Protein AF-A0A962TNU2-F1 (afdb_monomer_lite)

Secondary structure (DSSP, 8-state):
--HHHHHHHHS---TTS-HHHHHHHHHTSPPPEEE-SSSS-EEETT-SEEEEEEEEEEEEEEE--EE-TTSSEEPPEEEEEEEEEEEEE-SS---------SSS-HHHHHHHHHHHHHHHHHHHH-TT-S-----

Foldseek 3Di:
DDPLLVLLVPQPDDPVDDSQVSSCVVVVHGFDWDADPPDRDIDRPPDQKDFDFDFDPPAKDWDDQAAAQCQDTDDIDIDTDTDTPDMDGDVPGDDDDAGHHHDPGPVVVSVQVSVVVCQVVVCVVVVPDPDDGDD

pLDDT: mean 95.5, std 3.15, range [84.94, 98.69]

Radius of gyration: 18.31 Å; chains: 1; bounding box: 43×36×43 Å

Structure (mmCIF, N/CA/C/O backbone):
data_AF-A0A962TNU2-F1
#
_entry.id   AF-A0A962TNU2-F1
#
loop_
_atom_site.group_PDB
_atom_site.id
_atom_site.type_symbol
_atom_site.label_atom_id
_atom_site.label_alt_id
_atom_site.label_comp_id
_atom_site.label_asym_id
_atom_site.label_entity_id
_atom_site.label_seq_id
_atom_site.pdbx_PDB_ins_code
_atom_site.Cartn_x
_atom_site.Cartn_y
_atom_site.Cartn_z
_atom_site.occupancy
_atom_site.B_iso_or_equiv
_atom_site.auth_seq_id
_atom_site.auth_comp_id
_atom_site.auth_asym_id
_atom_site.auth_atom_id
_atom_site.pdbx_PDB_model_num
ATOM 1 N N . ALA A 1 1 ? 0.947 10.019 3.276 1.00 95.75 1 ALA A N 1
ATOM 2 C CA . ALA A 1 1 ? 2.369 9.688 3.485 1.00 95.75 1 ALA A CA 1
ATOM 3 C C . ALA A 1 1 ? 3.182 10.460 2.461 1.00 95.75 1 ALA A C 1
ATOM 5 O O . ALA A 1 1 ? 2.601 10.937 1.491 1.00 95.75 1 ALA A O 1
ATOM 6 N N . ASP A 1 2 ? 4.486 10.604 2.657 1.00 97.00 2 ASP A N 1
ATOM 7 C CA . ASP A 1 2 ? 5.335 11.220 1.639 1.00 97.00 2 ASP A CA 1
ATOM 8 C C . ASP A 1 2 ? 5.462 10.328 0.377 1.00 97.00 2 ASP A C 1
ATOM 10 O O . ASP A 1 2 ? 5.250 9.112 0.462 1.00 97.00 2 ASP A O 1
ATOM 14 N N . PRO A 1 3 ? 5.842 10.900 -0.781 1.00 96.88 3 PRO A N 1
ATOM 15 C CA . PRO A 1 3 ? 5.890 10.167 -2.046 1.00 96.88 3 PRO A CA 1
ATOM 16 C C . PRO A 1 3 ? 6.862 8.984 -2.070 1.00 96.88 3 PRO A C 1
ATOM 18 O O . PRO A 1 3 ? 6.557 7.968 -2.685 1.00 96.88 3 PRO A O 1
ATOM 21 N N . ALA A 1 4 ? 8.013 9.073 -1.393 1.00 96.44 4 ALA A N 1
ATOM 22 C CA . ALA A 1 4 ? 8.996 7.988 -1.395 1.00 96.44 4 ALA A CA 1
ATOM 23 C C . ALA A 1 4 ? 8.460 6.754 -0.659 1.00 96.44 4 ALA A C 1
ATOM 25 O O . ALA A 1 4 ? 8.688 5.631 -1.100 1.00 96.44 4 ALA A O 1
ATOM 26 N N . THR A 1 5 ? 7.708 6.958 0.427 1.00 97.69 5 THR A N 1
ATOM 27 C CA . THR A 1 5 ? 7.008 5.869 1.122 1.00 97.69 5 THR A CA 1
ATOM 28 C C . THR A 1 5 ? 5.954 5.212 0.232 1.00 97.69 5 THR A C 1
ATOM 30 O O . THR A 1 5 ? 5.862 3.989 0.206 1.00 97.69 5 THR A O 1
ATOM 33 N N . ILE A 1 6 ? 5.181 6.004 -0.520 1.00 97.12 6 ILE A N 1
ATOM 34 C CA . ILE A 1 6 ? 4.147 5.482 -1.430 1.00 97.12 6 ILE A CA 1
ATOM 35 C C . ILE A 1 6 ? 4.785 4.665 -2.562 1.00 97.12 6 ILE A C 1
ATOM 37 O O . ILE A 1 6 ? 4.350 3.549 -2.825 1.00 97.12 6 ILE A O 1
ATOM 41 N N . LEU A 1 7 ? 5.852 5.177 -3.184 1.00 94.81 7 LEU A N 1
ATOM 42 C CA . LEU A 1 7 ? 6.577 4.474 -4.249 1.00 94.81 7 LEU A CA 1
ATOM 43 C C . LEU A 1 7 ? 7.249 3.190 -3.749 1.00 94.81 7 LEU A C 1
ATOM 45 O O . LEU A 1 7 ? 7.242 2.176 -4.441 1.00 94.81 7 LEU A O 1
ATOM 49 N N . ALA A 1 8 ? 7.806 3.207 -2.539 1.00 94.19 8 ALA A N 1
ATOM 50 C CA . ALA A 1 8 ? 8.401 2.015 -1.951 1.00 94.19 8 ALA A CA 1
ATOM 51 C C . ALA A 1 8 ? 7.365 0.923 -1.667 1.00 94.19 8 ALA A C 1
ATOM 53 O O . ALA A 1 8 ? 7.663 -0.241 -1.895 1.00 94.19 8 ALA A O 1
ATOM 54 N N . ALA A 1 9 ? 6.157 1.291 -1.228 1.00 95.44 9 ALA A N 1
ATOM 55 C CA . ALA A 1 9 ? 5.088 0.338 -0.924 1.00 95.44 9 ALA A CA 1
ATOM 56 C C . ALA A 1 9 ? 4.570 -0.427 -2.156 1.00 95.44 9 ALA A C 1
ATOM 58 O O . ALA A 1 9 ? 4.059 -1.533 -2.016 1.00 95.44 9 ALA A O 1
ATOM 59 N N . VAL A 1 10 ? 4.696 0.147 -3.357 1.00 93.81 10 VAL A N 1
ATOM 60 C CA . VAL A 1 10 ? 4.345 -0.522 -4.625 1.00 93.81 10 VAL A CA 1
ATOM 61 C C . VAL A 1 10 ? 5.548 -1.206 -5.287 1.00 93.81 10 VAL A C 1
ATOM 63 O O . VAL A 1 10 ? 5.385 -2.023 -6.190 1.00 93.81 10 VAL A O 1
ATOM 66 N N . THR A 1 11 ? 6.772 -0.901 -4.846 1.00 90.19 11 THR A N 1
ATOM 67 C CA . THR A 1 11 ? 7.970 -1.566 -5.367 1.00 90.19 11 THR A CA 1
ATOM 68 C C . THR A 1 11 ? 8.072 -2.962 -4.744 1.00 90.19 11 THR A C 1
ATOM 70 O O . THR A 1 11 ? 8.099 -3.052 -3.518 1.00 90.19 11 THR A O 1
ATOM 73 N N . PRO A 1 12 ? 8.186 -4.054 -5.524 1.00 87.62 12 PRO A N 1
ATOM 74 C CA . PRO A 1 12 ? 8.347 -5.396 -4.969 1.00 87.62 12 PRO A CA 1
ATOM 75 C C . PRO A 1 12 ? 9.760 -5.575 -4.398 1.00 87.62 12 PRO A C 1
ATOM 77 O O . PRO A 1 12 ? 10.685 -6.057 -5.057 1.00 87.62 12 PRO A O 1
ATOM 80 N N . VAL A 1 13 ? 9.931 -5.134 -3.156 1.00 88.56 13 VAL A N 1
ATOM 81 C CA . VAL A 1 13 ? 11.127 -5.368 -2.348 1.00 88.56 13 VAL A CA 1
ATOM 82 C C . VAL A 1 13 ? 11.092 -6.782 -1.751 1.00 88.56 13 VAL A C 1
ATOM 84 O O . VAL A 1 13 ? 10.014 -7.330 -1.540 1.00 88.56 13 VAL A O 1
ATOM 87 N N . PRO A 1 14 ? 12.249 -7.415 -1.482 1.00 88.19 14 PRO A N 1
ATOM 88 C CA . PRO A 1 14 ? 12.273 -8.718 -0.820 1.00 88.19 14 PRO A CA 1
ATOM 89 C C . PRO A 1 14 ? 11.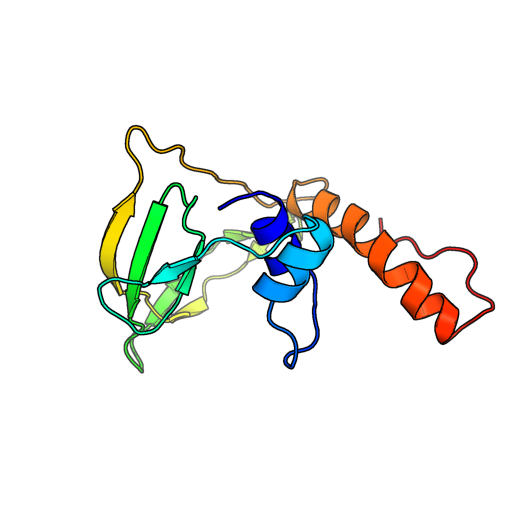659 -8.652 0.585 1.00 88.19 14 PRO A C 1
ATOM 91 O O . PRO A 1 14 ? 11.972 -7.719 1.314 1.00 88.19 14 PRO A O 1
ATOM 94 N N . ASP A 1 15 ? 10.941 -9.692 1.021 1.00 89.88 15 ASP A N 1
ATOM 95 C CA . ASP A 1 15 ? 10.299 -9.779 2.353 1.00 89.88 15 ASP A CA 1
ATOM 96 C C . ASP A 1 15 ? 11.237 -9.482 3.538 1.00 89.88 15 ASP A C 1
ATOM 98 O O . ASP A 1 15 ? 10.818 -9.045 4.608 1.00 89.88 15 ASP A O 1
ATOM 102 N N . ALA A 1 16 ? 12.535 -9.742 3.368 1.00 90.88 16 ALA A N 1
ATOM 103 C CA . ALA A 1 16 ? 13.548 -9.472 4.385 1.00 90.88 16 ALA A CA 1
ATOM 104 C C . ALA A 1 16 ? 13.890 -7.974 4.536 1.00 90.88 16 ALA A C 1
ATOM 106 O O . ALA A 1 16 ? 14.629 -7.605 5.452 1.00 90.88 16 ALA A O 1
ATOM 107 N N . LEU A 1 17 ? 13.409 -7.115 3.634 1.00 91.00 17 LEU A N 1
ATOM 108 C CA . LEU A 1 17 ? 13.661 -5.681 3.594 1.00 91.00 17 LEU A CA 1
ATOM 109 C C . LEU A 1 17 ? 12.348 -4.917 3.770 1.00 91.00 17 LEU A C 1
ATOM 111 O O . LEU A 1 17 ? 11.460 -4.992 2.934 1.00 91.00 17 LEU A O 1
ATOM 115 N N . SER A 1 18 ? 12.273 -4.097 4.817 1.00 94.12 18 SER A N 1
ATOM 116 C CA . SER A 1 18 ? 11.129 -3.206 5.003 1.00 94.12 18 SER A CA 1
ATOM 117 C C . SER A 1 18 ? 11.045 -2.154 3.893 1.00 94.12 18 SER A C 1
ATOM 119 O O . SER A 1 18 ? 12.030 -1.473 3.582 1.00 94.12 18 SER A O 1
ATOM 121 N N . GLU A 1 19 ? 9.838 -1.922 3.394 1.00 96.12 19 GLU A N 1
ATOM 122 C CA . GLU A 1 19 ? 9.490 -0.855 2.458 1.00 96.12 19 GLU A CA 1
ATOM 123 C C . GLU A 1 19 ? 9.875 0.520 3.016 1.00 96.12 19 GLU A C 1
ATOM 125 O O . GLU A 1 19 ? 10.319 1.385 2.266 1.00 96.12 19 GLU A O 1
ATOM 130 N N . TYR A 1 20 ? 9.822 0.733 4.338 1.00 97.00 20 TYR A N 1
ATOM 131 C CA . TYR A 1 20 ? 10.289 1.983 4.953 1.00 97.00 20 TYR A CA 1
ATOM 132 C C . TYR A 1 20 ? 11.795 2.197 4.805 1.00 97.00 20 TYR A C 1
ATOM 134 O O . TYR A 1 20 ? 12.240 3.343 4.673 1.00 97.00 20 TYR A O 1
ATOM 142 N N . ALA A 1 21 ? 12.584 1.119 4.833 1.00 95.06 21 ALA A N 1
ATOM 143 C CA . ALA A 1 21 ? 14.019 1.191 4.592 1.00 95.06 21 ALA A CA 1
ATOM 144 C C . ALA A 1 21 ? 14.298 1.498 3.117 1.00 95.06 21 ALA A C 1
ATOM 146 O O . ALA A 1 21 ? 15.124 2.364 2.822 1.00 95.06 21 ALA A O 1
ATOM 147 N N . PHE A 1 22 ? 13.563 0.866 2.199 1.00 94.06 22 PHE A N 1
ATOM 148 C CA . PHE A 1 22 ? 13.666 1.154 0.769 1.00 94.06 22 PHE A CA 1
ATOM 149 C C . PHE A 1 22 ? 13.238 2.591 0.429 1.00 94.06 22 PHE A C 1
ATOM 151 O O . PHE A 1 22 ? 13.964 3.305 -0.262 1.00 94.06 22 PHE A O 1
ATOM 158 N N . ALA A 1 23 ? 12.142 3.078 1.015 1.00 96.19 23 ALA A N 1
ATOM 159 C CA . ALA A 1 23 ? 11.714 4.474 0.922 1.00 96.19 23 ALA A CA 1
ATOM 160 C C . ALA A 1 23 ? 12.805 5.444 1.389 1.00 96.19 23 ALA A C 1
ATOM 162 O O . ALA A 1 23 ? 12.955 6.534 0.834 1.00 96.19 23 ALA A O 1
ATOM 163 N N . GLY A 1 24 ? 13.582 5.051 2.401 1.00 95.44 24 GLY A N 1
ATOM 164 C CA . GLY A 1 24 ? 14.701 5.846 2.883 1.00 95.44 24 GLY A CA 1
ATOM 165 C C . GLY A 1 24 ? 15.868 5.920 1.896 1.00 95.44 24 GLY A C 1
ATOM 166 O O . GLY A 1 24 ? 16.502 6.969 1.785 1.00 95.44 24 GLY A O 1
ATOM 167 N N . LEU A 1 25 ? 16.118 4.854 1.126 1.00 92.56 25 LEU A N 1
ATOM 168 C CA . LEU A 1 25 ? 17.099 4.866 0.033 1.00 92.56 25 LEU A CA 1
ATOM 169 C C . LEU A 1 25 ? 16.667 5.819 -1.085 1.00 92.56 25 LEU A C 1
ATOM 171 O O . LEU A 1 25 ? 17.474 6.631 -1.528 1.00 92.56 25 LEU A O 1
ATOM 175 N N . LEU A 1 26 ? 15.391 5.770 -1.485 1.00 90.88 26 LEU A N 1
ATOM 176 C CA . LEU A 1 26 ? 14.832 6.667 -2.505 1.00 90.88 26 LEU A CA 1
ATOM 177 C C . LEU A 1 26 ? 14.889 8.141 -2.075 1.00 90.88 26 LEU A C 1
ATOM 179 O O . LEU A 1 26 ? 15.167 9.022 -2.883 1.00 90.88 26 LEU A O 1
ATOM 183 N N . ARG A 1 27 ? 14.629 8.413 -0.793 1.00 95.31 27 ARG A N 1
ATOM 184 C CA . ARG A 1 27 ? 14.581 9.769 -0.224 1.00 95.31 27 ARG A CA 1
ATOM 185 C C . ARG A 1 27 ? 15.950 10.321 0.178 1.00 95.31 27 ARG A C 1
ATOM 187 O O . ARG A 1 27 ? 16.091 11.528 0.347 1.00 95.31 27 ARG A O 1
ATOM 194 N N . GLY A 1 28 ? 16.942 9.453 0.382 1.00 95.19 28 GLY A N 1
ATOM 195 C CA . GLY A 1 28 ? 18.263 9.813 0.909 1.00 95.19 28 GLY A CA 1
ATOM 196 C C . GLY A 1 28 ? 18.303 10.064 2.424 1.00 95.19 28 GLY A C 1
ATOM 197 O O . GLY A 1 28 ? 19.318 10.524 2.946 1.00 95.19 28 GLY A O 1
ATOM 198 N N . SER A 1 29 ? 17.225 9.774 3.152 1.00 96.56 29 SER A N 1
ATOM 199 C CA . SER A 1 29 ? 17.133 9.935 4.606 1.00 96.56 29 SER A CA 1
ATOM 200 C C . SER A 1 29 ? 16.169 8.914 5.207 1.00 96.56 29 SER A C 1
ATOM 202 O O . SER A 1 29 ? 15.361 8.319 4.501 1.00 96.56 29 SER A O 1
ATOM 204 N N . ARG A 1 30 ? 16.256 8.669 6.521 1.00 96.75 30 ARG A N 1
ATOM 205 C CA . ARG A 1 30 ? 15.350 7.723 7.192 1.00 96.75 30 ARG A CA 1
ATOM 206 C C . ARG A 1 30 ? 13.905 8.218 7.112 1.00 96.75 30 ARG A C 1
ATOM 208 O O . ARG A 1 30 ? 13.645 9.389 7.369 1.00 96.75 30 ARG A O 1
ATOM 215 N N . THR A 1 31 ? 12.980 7.306 6.818 1.00 97.81 31 THR A N 1
ATOM 216 C CA . THR A 1 31 ? 11.539 7.575 6.879 1.00 97.81 31 THR A CA 1
ATOM 217 C C . THR A 1 31 ? 11.137 7.962 8.303 1.00 97.81 31 THR A C 1
ATOM 219 O O . THR A 1 31 ? 11.474 7.261 9.258 1.00 97.81 31 THR A O 1
ATOM 222 N N . GLU A 1 32 ? 10.426 9.080 8.447 1.00 97.81 32 GLU A N 1
ATOM 223 C CA . GLU A 1 32 ? 9.898 9.538 9.733 1.00 97.81 32 GLU A CA 1
ATOM 224 C C . GLU A 1 32 ? 8.616 8.777 10.075 1.00 97.81 32 GLU A C 1
ATOM 226 O O . GLU A 1 32 ? 7.632 8.821 9.330 1.00 97.81 32 GLU A O 1
ATOM 231 N N . LEU A 1 33 ? 8.637 8.078 11.208 1.00 98.00 33 LEU A N 1
ATOM 232 C CA . LEU A 1 33 ? 7.555 7.206 11.647 1.00 98.00 33 LEU A CA 1
ATOM 233 C C . LEU A 1 33 ? 6.938 7.695 12.958 1.00 98.00 33 LEU A C 1
ATOM 235 O O . LEU A 1 33 ? 7.621 8.265 13.809 1.00 98.00 33 LEU A O 1
ATOM 239 N N . ALA A 1 34 ? 5.650 7.420 13.123 1.00 97.69 34 ALA A N 1
ATOM 240 C CA . ALA A 1 34 ? 4.905 7.570 14.363 1.00 97.69 34 ALA A CA 1
ATOM 241 C C . ALA A 1 34 ? 4.318 6.214 14.783 1.00 97.69 34 ALA A C 1
ATOM 243 O O . ALA A 1 34 ? 4.096 5.332 13.952 1.00 97.69 34 ALA A O 1
ATOM 244 N N . GLN A 1 35 ? 4.087 6.044 16.082 1.00 97.81 35 GLN A N 1
ATOM 245 C CA . GLN A 1 35 ? 3.452 4.848 16.628 1.00 97.81 35 GLN A CA 1
ATOM 246 C C . GLN A 1 35 ? 1.930 4.946 16.462 1.00 97.81 35 GLN A C 1
ATOM 248 O O . GLN A 1 35 ? 1.365 6.013 16.714 1.00 97.81 35 GLN A O 1
ATOM 253 N N . CYS A 1 36 ? 1.272 3.852 16.069 1.00 96.88 36 CYS A N 1
ATOM 254 C CA . CYS A 1 36 ? -0.187 3.754 16.157 1.00 96.88 36 CYS A CA 1
ATOM 255 C C . CYS A 1 36 ? -0.653 3.901 17.612 1.00 96.88 36 CYS A C 1
ATOM 257 O O . CYS A 1 36 ? 0.073 3.579 18.553 1.00 96.88 36 CYS A O 1
ATOM 259 N N . LEU A 1 37 ? -1.881 4.367 17.814 1.00 94.75 37 LEU A N 1
ATOM 260 C CA . LEU A 1 37 ? -2.438 4.556 19.154 1.00 94.75 37 LEU A CA 1
ATOM 261 C C . LEU A 1 37 ? -2.990 3.259 19.754 1.00 94.75 37 LEU A C 1
ATOM 263 O O . LEU A 1 37 ? -2.966 3.097 20.97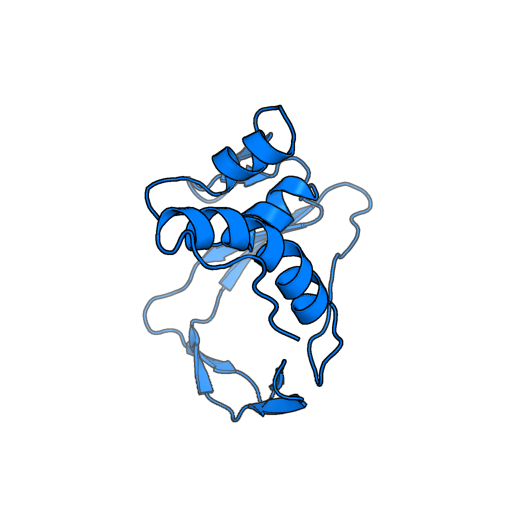2 1.00 94.75 37 LEU A O 1
ATOM 267 N N . ASN A 1 38 ? -3.488 2.349 18.915 1.00 91.12 38 ASN A N 1
ATOM 268 C CA . ASN A 1 38 ? -4.132 1.103 19.339 1.00 91.12 38 ASN A CA 1
ATOM 269 C C . ASN A 1 38 ? -3.312 -0.162 19.001 1.00 91.12 38 ASN A C 1
ATOM 271 O O . ASN A 1 38 ? -3.787 -1.270 19.244 1.00 91.12 38 ASN A O 1
ATOM 275 N N . SER A 1 39 ? -2.108 -0.036 18.430 1.00 93.88 39 SER A N 1
ATOM 276 C CA . SER A 1 39 ? -1.262 -1.190 18.094 1.00 93.88 39 SER A CA 1
ATOM 277 C C . SER A 1 39 ? 0.233 -0.864 18.104 1.00 93.88 39 SER A C 1
ATOM 279 O O . SER A 1 39 ? 0.641 0.299 18.082 1.00 93.88 39 SER A O 1
ATOM 281 N N . ASP A 1 40 ? 1.055 -1.911 18.055 1.00 96.25 40 ASP A N 1
ATOM 282 C CA . ASP A 1 40 ? 2.511 -1.794 17.950 1.00 96.25 40 ASP A CA 1
ATOM 283 C C . ASP A 1 40 ? 2.996 -1.466 16.519 1.00 96.25 40 ASP A C 1
ATOM 285 O O . ASP A 1 40 ? 4.199 -1.352 16.280 1.00 96.25 40 ASP A O 1
ATOM 289 N N . LEU A 1 41 ? 2.086 -1.238 15.564 1.00 97.12 41 LEU A N 1
ATOM 290 C CA . LEU A 1 41 ? 2.436 -0.869 14.192 1.00 97.12 41 LEU A CA 1
ATOM 291 C C . LEU A 1 41 ? 2.919 0.583 14.083 1.00 97.12 41 LEU A C 1
ATOM 293 O O . LEU A 1 41 ? 2.438 1.488 14.768 1.00 97.12 41 LEU A O 1
ATOM 297 N N . GLN A 1 42 ? 3.843 0.813 13.152 1.00 97.62 42 GLN A N 1
ATOM 298 C CA . GLN A 1 42 ? 4.369 2.138 12.833 1.00 97.62 42 GLN A CA 1
ATOM 2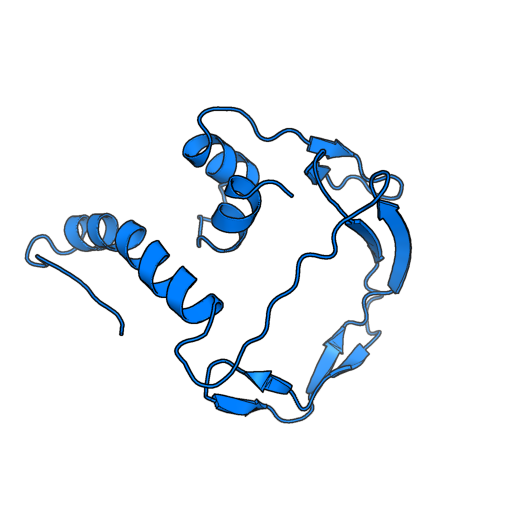99 C C . GLN A 1 42 ? 3.798 2.658 11.513 1.00 97.62 42 GLN A C 1
ATOM 301 O O . GLN A 1 42 ? 3.676 1.920 10.533 1.00 97.62 42 GLN A O 1
ATOM 306 N N . ILE A 1 43 ? 3.507 3.953 11.481 1.00 97.81 43 ILE A N 1
ATOM 307 C CA . ILE A 1 43 ? 2.925 4.675 10.344 1.00 97.81 43 ILE A CA 1
ATOM 308 C C . ILE A 1 43 ? 3.832 5.833 9.912 1.00 97.81 43 ILE A C 1
ATOM 310 O O . ILE A 1 43 ? 4.607 6.333 10.729 1.00 97.81 43 ILE A O 1
ATOM 314 N N . PRO A 1 44 ? 3.721 6.341 8.674 1.00 98.12 44 PRO A N 1
ATOM 315 C CA . PRO A 1 44 ? 4.414 7.562 8.272 1.00 98.12 44 PRO A CA 1
ATOM 316 C C . PRO A 1 44 ? 3.906 8.757 9.082 1.00 98.12 44 PRO A C 1
ATOM 318 O O . PRO A 1 44 ? 2.716 9.070 9.041 1.00 98.12 44 PRO A O 1
ATOM 321 N N . ALA A 1 45 ? 4.799 9.472 9.768 1.00 98.00 45 ALA A N 1
ATOM 322 C CA . ALA A 1 45 ? 4.424 10.611 10.615 1.00 98.00 45 ALA A CA 1
ATOM 323 C C . ALA A 1 45 ? 3.763 11.761 9.825 1.00 98.00 45 ALA A C 1
ATOM 325 O O . ALA A 1 45 ? 3.009 12.556 10.377 1.00 98.00 45 ALA A O 1
ATOM 326 N N . SER A 1 46 ? 4.025 11.832 8.517 1.00 97.56 46 SER A N 1
ATOM 327 C CA . SER A 1 46 ? 3.467 12.812 7.580 1.00 97.56 46 SER A CA 1
ATOM 328 C C . SER A 1 46 ? 2.173 12.353 6.888 1.00 97.56 46 SER A C 1
ATOM 330 O O . SER A 1 46 ? 1.789 12.919 5.862 1.00 97.56 46 SER A O 1
ATOM 332 N N . ALA A 1 47 ? 1.517 11.292 7.368 1.00 98.38 47 ALA A N 1
ATOM 333 C CA . ALA A 1 47 ? 0.259 10.822 6.794 1.00 98.38 47 ALA A CA 1
ATOM 334 C C . ALA A 1 47 ? -0.862 11.878 6.889 1.00 98.38 47 ALA A C 1
ATOM 336 O O . ALA A 1 47 ? -0.983 12.590 7.881 1.00 98.38 47 ALA A O 1
ATOM 337 N N . GLU A 1 48 ? -1.688 11.964 5.838 1.00 98.56 48 GLU A N 1
ATOM 338 C CA . GLU A 1 48 ? -2.870 12.838 5.813 1.00 98.56 48 GLU A CA 1
ATOM 339 C C . GLU A 1 48 ? -3.984 12.260 6.689 1.00 98.56 48 GLU A C 1
ATOM 341 O O . GLU A 1 48 ? -4.502 12.947 7.565 1.00 98.56 48 GLU A O 1
ATOM 346 N N . PHE A 1 49 ? -4.274 10.970 6.491 1.00 98.50 49 PHE A N 1
ATOM 347 C CA . PHE A 1 49 ? -5.198 10.156 7.272 1.00 98.50 49 PHE A CA 1
ATOM 348 C C . PHE A 1 49 ? -4.535 8.832 7.651 1.00 98.50 49 PHE A C 1
ATOM 350 O O . PHE A 1 49 ? -3.743 8.284 6.879 1.00 98.50 49 PHE A O 1
ATOM 357 N N . VAL A 1 50 ? -4.907 8.301 8.811 1.00 98.38 50 VAL A N 1
ATOM 358 C CA . VAL A 1 50 ? -4.538 6.971 9.299 1.00 98.38 50 VAL A CA 1
ATOM 359 C C . VAL A 1 50 ? -5.801 6.309 9.835 1.00 98.38 50 VAL A C 1
ATOM 361 O O . VAL A 1 50 ? -6.519 6.893 10.649 1.00 98.38 50 VAL A O 1
ATOM 364 N N . LEU A 1 51 ? -6.066 5.091 9.368 1.00 98.25 51 LEU A N 1
ATOM 365 C CA . LEU A 1 51 ? -7.186 4.263 9.801 1.00 98.25 51 LEU A CA 1
ATOM 366 C C . LEU A 1 51 ? -6.621 3.120 10.647 1.00 98.25 51 LEU A C 1
ATOM 368 O O . LEU A 1 51 ? -5.909 2.264 10.128 1.00 98.25 51 LEU A O 1
ATOM 372 N N . GLU A 1 52 ? -6.909 3.126 11.943 1.00 98.38 52 GLU A N 1
ATOM 373 C CA . GLU A 1 52 ? -6.496 2.077 12.875 1.00 98.38 52 GLU A CA 1
ATOM 374 C C . GLU A 1 52 ? -7.695 1.207 13.253 1.00 98.38 52 GLU A C 1
ATOM 376 O O . GLU A 1 52 ? -8.811 1.699 13.447 1.00 98.38 52 GLU A O 1
ATOM 381 N N . GLY A 1 53 ? -7.457 -0.092 13.398 1.00 97.69 53 GLY A N 1
ATOM 382 C CA . GLY A 1 53 ? -8.509 -1.059 13.666 1.00 97.69 53 GLY A CA 1
ATOM 383 C C . GLY A 1 53 ? -7.996 -2.489 13.594 1.00 97.69 53 GLY A C 1
ATOM 384 O O . GLY A 1 53 ? -6.805 -2.736 13.792 1.00 97.69 53 GLY A O 1
ATOM 385 N N . TYR A 1 54 ? -8.879 -3.428 13.267 1.00 97.56 54 TYR A N 1
ATOM 386 C CA . TYR A 1 54 ? -8.546 -4.849 13.202 1.00 97.56 54 TYR A CA 1
ATOM 387 C C . TYR A 1 54 ? -9.356 -5.598 12.141 1.00 97.56 54 TYR A C 1
ATOM 389 O O . TYR A 1 54 ? -10.401 -5.146 11.677 1.00 97.56 54 TYR A O 1
ATOM 397 N N . ILE A 1 55 ? -8.859 -6.780 11.779 1.00 98.19 55 ILE A N 1
ATOM 398 C CA . ILE A 1 55 ? -9.572 -7.766 10.964 1.00 98.19 55 ILE A CA 1
ATOM 399 C C . ILE A 1 55 ? -9.944 -8.923 11.888 1.00 98.19 55 ILE A C 1
ATOM 401 O O . ILE A 1 55 ? -9.060 -9.603 12.418 1.00 98.19 55 ILE A O 1
ATOM 405 N N . ALA A 1 56 ? -11.239 -9.142 12.114 1.00 97.94 56 ALA A N 1
ATOM 406 C CA . ALA A 1 56 ? -11.697 -10.248 12.946 1.00 97.94 56 ALA A CA 1
ATOM 407 C C . ALA A 1 56 ? -11.624 -11.574 12.162 1.00 97.94 56 ALA A C 1
ATOM 409 O O . ALA A 1 56 ? -12.163 -11.665 11.055 1.00 97.94 56 ALA A O 1
ATOM 410 N N . PRO A 1 57 ? -10.996 -12.636 12.705 1.00 98.00 57 PRO A N 1
ATOM 411 C CA . PRO A 1 57 ? -10.938 -13.926 12.026 1.00 98.00 57 PRO A CA 1
ATOM 412 C C . PRO A 1 57 ? -12.332 -14.461 11.670 1.00 98.00 57 PRO A C 1
ATOM 414 O O . PRO A 1 57 ? -13.196 -14.605 12.533 1.00 98.00 57 PRO A O 1
ATOM 417 N N . GLY A 1 58 ? -12.538 -14.783 10.392 1.00 98.00 58 GLY A N 1
ATOM 418 C CA . GLY A 1 58 ? -13.803 -15.307 9.865 1.00 98.00 58 GLY A CA 1
ATOM 419 C C . GLY A 1 58 ? -14.837 -14.242 9.483 1.00 98.00 58 GLY A C 1
ATOM 420 O O . GLY A 1 58 ? -15.770 -14.553 8.736 1.00 98.00 58 GLY A O 1
ATOM 421 N N . GLU A 1 59 ? -14.668 -12.988 9.909 1.00 98.56 59 GLU A N 1
ATOM 422 C CA . GLU A 1 59 ? -15.542 -11.896 9.486 1.00 98.56 59 GLU A CA 1
ATOM 423 C C . GLU A 1 59 ? -15.218 -11.479 8.053 1.00 98.56 59 GLU A C 1
ATOM 425 O O . GLU A 1 59 ? -14.081 -11.171 7.696 1.00 98.56 59 GLU A O 1
ATOM 430 N N . THR A 1 60 ? -16.235 -11.527 7.201 1.00 98.69 60 THR A N 1
ATOM 431 C CA . THR A 1 60 ? -16.070 -11.430 5.753 1.00 98.69 60 THR A CA 1
ATOM 432 C C . THR A 1 60 ? -17.332 -10.863 5.114 1.00 98.69 60 THR A C 1
ATOM 434 O O . THR A 1 60 ? -18.445 -11.192 5.534 1.00 98.69 60 THR A O 1
ATOM 437 N N . ALA A 1 61 ? -17.167 -10.062 4.066 1.00 98.56 61 ALA A N 1
ATOM 438 C CA . ALA A 1 61 ? -18.250 -9.440 3.309 1.00 98.56 61 ALA A CA 1
ATOM 439 C C . ALA A 1 61 ? -18.044 -9.637 1.804 1.00 98.56 61 ALA A C 1
ATOM 441 O O . ALA A 1 61 ? -16.958 -10.012 1.367 1.00 98.56 61 ALA A O 1
ATOM 442 N N . LEU A 1 62 ? -19.108 -9.418 1.032 1.00 98.62 62 LEU A N 1
ATOM 443 C CA . LEU A 1 62 ? -19.025 -9.388 -0.424 1.00 98.62 62 LEU A CA 1
ATOM 444 C C . LEU A 1 62 ? -18.383 -8.062 -0.863 1.00 98.62 62 LEU A C 1
ATOM 446 O O . LEU A 1 62 ? -18.863 -6.998 -0.471 1.00 98.62 62 LEU A O 1
ATOM 450 N N . GLU A 1 63 ? -17.313 -8.142 -1.646 1.00 98.44 63 GLU A N 1
ATOM 451 C CA . GLU A 1 63 ? -16.647 -7.028 -2.328 1.00 98.44 63 GLU A CA 1
ATOM 452 C C . GLU A 1 63 ? -17.033 -7.045 -3.812 1.00 98.44 63 GLU A C 1
ATOM 454 O O . GLU A 1 63 ? -17.362 -8.098 -4.364 1.00 98.44 63 GLU A O 1
ATOM 459 N N . GLY A 1 64 ? -17.031 -5.874 -4.444 1.00 95.69 64 GLY A N 1
ATOM 460 C CA . GLY A 1 64 ? -17.344 -5.735 -5.858 1.00 95.69 64 GLY A CA 1
ATOM 461 C C . GLY A 1 64 ? -18.849 -5.746 -6.194 1.00 95.69 64 GLY A C 1
ATOM 462 O O . GLY A 1 64 ? -19.704 -5.643 -5.306 1.00 95.69 64 GLY A O 1
ATOM 463 N N . PRO A 1 65 ? -19.199 -5.832 -7.493 1.00 96.75 65 PRO A N 1
ATOM 464 C CA . PRO A 1 65 ? -18.262 -5.879 -8.614 1.00 96.75 65 PRO A CA 1
ATOM 465 C C . PRO A 1 65 ? -17.487 -4.560 -8.740 1.00 96.75 65 PRO A C 1
ATOM 467 O O . PRO A 1 65 ? -18.034 -3.484 -8.485 1.00 96.75 65 PRO A O 1
ATOM 470 N N . PHE A 1 66 ? -16.220 -4.632 -9.145 1.00 98.00 66 PHE A N 1
ATOM 471 C CA . PHE A 1 66 ? -15.354 -3.460 -9.296 1.00 98.00 66 PHE A CA 1
ATOM 472 C C . PHE A 1 66 ? -14.625 -3.499 -10.639 1.00 98.00 66 PHE A C 1
ATOM 474 O O . PHE A 1 66 ? -14.176 -4.558 -11.070 1.00 98.00 66 PHE A O 1
ATOM 481 N N . GLY A 1 67 ? -14.552 -2.356 -11.323 1.00 97.38 67 GLY A N 1
ATOM 482 C CA . GLY A 1 67 ? -13.805 -2.233 -12.574 1.00 97.38 67 GLY A CA 1
ATOM 483 C C . GLY A 1 67 ? -12.310 -2.137 -12.290 1.00 97.38 67 GLY A C 1
ATOM 484 O O . GLY A 1 67 ? -11.918 -1.308 -11.474 1.00 97.38 67 GLY A O 1
ATOM 485 N N . ASP A 1 68 ? -11.486 -2.954 -12.938 1.00 94.88 68 ASP A N 1
ATOM 486 C CA . ASP A 1 68 ? -10.048 -3.005 -12.659 1.00 94.88 68 ASP A CA 1
ATOM 487 C C . ASP A 1 68 ? -9.166 -2.685 -13.879 1.00 94.88 68 ASP A C 1
ATOM 489 O O . ASP A 1 68 ? -9.651 -2.337 -14.961 1.00 94.88 68 ASP A O 1
ATOM 493 N N . HIS A 1 69 ? -7.852 -2.819 -13.685 1.00 93.31 69 HIS A N 1
ATOM 494 C CA . HIS A 1 69 ? -6.803 -2.582 -14.680 1.00 93.31 69 HIS A CA 1
ATOM 495 C C . HIS A 1 69 ? -6.956 -3.390 -15.985 1.00 93.31 69 HIS A C 1
ATOM 497 O O . HIS A 1 69 ? -6.323 -3.069 -16.991 1.00 93.31 69 HIS A O 1
ATOM 503 N N . THR A 1 70 ? -7.789 -4.437 -16.020 1.00 94.12 70 THR A N 1
ATOM 504 C CA . THR A 1 70 ? -8.097 -5.172 -17.258 1.00 94.12 70 THR A CA 1
ATOM 505 C C . THR A 1 70 ? -9.036 -4.386 -18.179 1.00 94.12 70 THR A C 1
ATOM 507 O O . THR A 1 70 ? -9.144 -4.685 -19.372 1.00 94.12 70 THR A O 1
ATOM 510 N N . GLY A 1 71 ? -9.713 -3.366 -17.644 1.00 95.56 71 GLY A N 1
ATOM 511 C CA . GLY A 1 71 ? -10.771 -2.618 -18.315 1.00 95.56 71 GLY A CA 1
ATOM 512 C C . GLY A 1 71 ? -12.155 -3.263 -18.224 1.00 95.56 71 GLY A C 1
ATOM 513 O O . GLY A 1 71 ? -13.060 -2.822 -18.936 1.00 95.56 71 GLY A O 1
ATOM 514 N N . TYR A 1 72 ? -12.326 -4.275 -17.371 1.00 97.19 72 TYR A N 1
ATOM 515 C CA . TYR A 1 72 ? -13.583 -4.990 -17.147 1.00 97.19 72 TYR A CA 1
ATOM 516 C C . TYR A 1 72 ? -13.956 -4.993 -15.663 1.00 97.19 72 TYR A C 1
ATOM 518 O O . TYR A 1 72 ? -13.154 -4.638 -14.803 1.00 97.19 72 TYR A O 1
ATOM 526 N N . TYR A 1 73 ? -15.200 -5.373 -15.373 1.00 97.88 73 TYR A N 1
ATOM 527 C CA . TYR A 1 73 ? -15.641 -5.621 -14.007 1.00 97.88 73 TYR A CA 1
ATOM 528 C C . TYR A 1 73 ? -15.187 -7.004 -13.551 1.00 97.88 73 TYR A C 1
ATOM 530 O O . TYR A 1 73 ? -15.425 -7.990 -14.249 1.00 97.88 73 TYR A O 1
ATOM 538 N N . ASN A 1 74 ? -14.607 -7.066 -12.359 1.00 95.38 74 ASN A N 1
ATOM 539 C CA . ASN A 1 74 ? -14.513 -8.300 -11.599 1.00 95.38 74 ASN A CA 1
ATOM 540 C C . ASN A 1 74 ? -15.881 -8.660 -11.018 1.00 95.38 74 ASN A C 1
ATOM 542 O O . ASN A 1 74 ? -16.698 -7.784 -10.718 1.00 95.38 74 ASN A O 1
ATOM 546 N N . GLU A 1 75 ? -16.117 -9.958 -10.860 1.00 97.06 75 GLU A N 1
ATOM 547 C CA . GLU A 1 75 ? -17.310 -10.474 -10.198 1.00 97.06 75 GLU A CA 1
ATOM 548 C C . GLU A 1 75 ? -17.245 -10.251 -8.683 1.00 97.06 75 GLU A C 1
ATOM 550 O O . GLU A 1 75 ? -16.198 -9.943 -8.117 1.00 97.06 75 GLU A O 1
ATOM 555 N N . VAL A 1 76 ? -18.387 -10.419 -8.023 1.00 98.25 76 VAL A N 1
ATOM 556 C CA . VAL A 1 76 ? -18.478 -10.327 -6.564 1.00 98.25 76 VAL A CA 1
ATOM 557 C C . VAL A 1 76 ? -17.744 -11.499 -5.906 1.00 98.25 76 VAL A C 1
ATOM 559 O O . VAL A 1 76 ? -18.001 -12.652 -6.258 1.00 98.25 76 VAL A O 1
ATOM 562 N N . ASP A 1 77 ? -16.924 -11.229 -4.888 1.00 98.31 77 ASP A N 1
ATOM 563 C CA . ASP A 1 77 ? -16.253 -12.266 -4.085 1.00 98.31 77 ASP A CA 1
ATOM 564 C C . ASP A 1 77 ? -16.195 -11.905 -2.585 1.00 98.31 77 ASP A C 1
ATOM 566 O O . ASP A 1 77 ? -16.566 -10.802 -2.183 1.00 98.31 77 ASP A O 1
ATOM 570 N N . ARG A 1 78 ? -15.804 -12.845 -1.715 1.00 98.25 78 ARG A N 1
ATOM 571 C CA . ARG A 1 78 ? -15.773 -12.668 -0.253 1.00 98.25 78 ARG A CA 1
ATOM 572 C C . ARG A 1 78 ? -14.377 -12.319 0.253 1.00 98.25 78 ARG A C 1
ATOM 574 O O . ARG A 1 78 ? -13.477 -13.153 0.218 1.00 98.25 78 ARG A O 1
ATOM 581 N N . PHE A 1 79 ? -14.246 -11.147 0.870 1.00 98.56 79 PHE A N 1
ATOM 582 C CA . PHE A 1 79 ? -13.001 -10.663 1.473 1.00 98.56 79 PHE A CA 1
ATOM 583 C C . PHE A 1 79 ? -13.151 -10.381 2.975 1.00 98.56 79 PHE A C 1
ATOM 585 O O . PHE A 1 79 ? -14.279 -10.222 3.459 1.00 98.56 79 PHE A O 1
ATOM 592 N N . PRO A 1 80 ? -12.039 -10.333 3.736 1.00 98.69 80 PRO A N 1
ATOM 593 C CA . PRO A 1 80 ? -12.061 -9.931 5.139 1.00 98.69 80 PRO A CA 1
ATOM 594 C C . PRO A 1 80 ? -12.596 -8.509 5.330 1.00 98.69 80 PRO A C 1
ATOM 596 O O . PRO A 1 80 ? -12.303 -7.616 4.537 1.00 98.69 80 PRO A O 1
ATOM 599 N N . VAL A 1 81 ? -13.345 -8.290 6.410 1.00 98.62 81 VAL A N 1
ATOM 600 C CA . VAL A 1 81 ? -13.791 -6.947 6.807 1.00 98.62 81 VAL A CA 1
ATOM 601 C C . VAL A 1 81 ? -12.725 -6.300 7.686 1.00 98.62 81 VAL A C 1
ATOM 603 O O . VAL A 1 81 ? -12.263 -6.898 8.658 1.00 98.62 81 VAL A O 1
ATOM 606 N N . PHE A 1 82 ? -12.348 -5.066 7.353 1.00 98.56 82 PHE A N 1
ATOM 607 C CA . PHE A 1 82 ? -11.525 -4.229 8.219 1.00 98.56 82 PHE A CA 1
ATOM 608 C C . PHE A 1 82 ? -12.421 -3.313 9.058 1.00 98.56 82 PHE A C 1
ATOM 610 O O . PHE A 1 82 ? -13.047 -2.391 8.531 1.00 98.56 82 PHE A O 1
ATOM 617 N N . THR A 1 83 ? -12.481 -3.567 10.364 1.00 98.44 83 THR A N 1
ATOM 618 C CA . THR A 1 83 ? -13.226 -2.743 11.320 1.00 98.44 83 THR A CA 1
ATOM 619 C C . THR A 1 83 ? -12.341 -1.602 11.790 1.00 98.44 83 THR A C 1
ATOM 621 O O . THR A 1 83 ? -11.289 -1.838 12.379 1.00 98.44 83 THR A O 1
ATOM 624 N N . ILE A 1 84 ? -12.767 -0.364 11.530 1.00 98.12 84 ILE A N 1
ATOM 625 C CA . ILE A 1 84 ? -12.040 0.848 11.919 1.00 98.12 84 ILE A CA 1
ATOM 626 C C . ILE A 1 84 ? -12.488 1.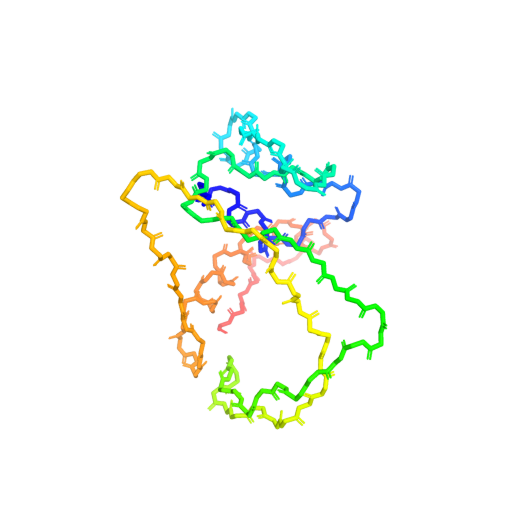277 13.317 1.00 98.12 84 ILE A C 1
ATOM 628 O O . ILE A 1 84 ? -13.632 1.690 13.508 1.00 98.12 84 ILE A O 1
ATOM 632 N N . ASP A 1 85 ? -11.559 1.254 14.267 1.00 96.31 85 ASP A N 1
ATOM 633 C CA . ASP A 1 85 ? -11.789 1.725 15.636 1.00 96.31 85 ASP A CA 1
ATOM 634 C C . ASP A 1 85 ? -11.437 3.203 15.800 1.00 96.31 85 ASP A C 1
ATOM 636 O O . ASP A 1 85 ? -11.977 3.899 16.667 1.00 96.31 85 ASP A O 1
ATOM 640 N N . ARG A 1 86 ? -10.484 3.694 15.000 1.00 97.06 86 ARG A N 1
ATOM 641 C CA . ARG A 1 86 ? -9.969 5.055 15.118 1.00 97.06 86 ARG A CA 1
ATOM 642 C C . ARG A 1 86 ? -9.517 5.604 13.776 1.00 97.06 86 ARG A C 1
ATOM 644 O O . ARG A 1 86 ? -8.846 4.937 12.998 1.00 97.06 86 ARG A O 1
ATOM 651 N N . ILE A 1 8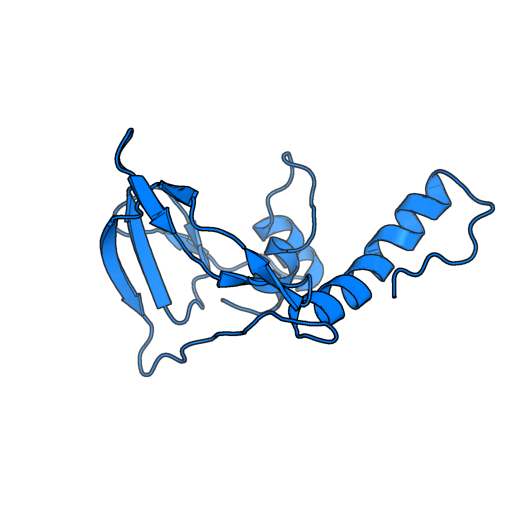7 ? -9.823 6.878 13.568 1.00 98.12 87 ILE A N 1
ATOM 652 C CA . ILE A 1 87 ? -9.295 7.676 12.468 1.00 98.12 87 ILE A CA 1
ATOM 653 C C . ILE A 1 87 ? -8.476 8.805 13.082 1.00 98.12 87 ILE A C 1
ATOM 655 O O . ILE A 1 87 ? -8.988 9.550 13.921 1.00 98.12 87 ILE A O 1
ATOM 659 N N . THR A 1 88 ? -7.213 8.927 12.688 1.00 98.12 88 THR A N 1
ATOM 660 C CA . THR A 1 88 ? -6.384 10.098 12.999 1.00 98.12 88 THR A CA 1
ATOM 661 C C . THR A 1 88 ? -5.993 10.805 11.708 1.00 98.12 88 THR A C 1
ATOM 663 O O . THR A 1 88 ? -5.924 10.193 10.641 1.00 98.12 88 THR A O 1
ATOM 666 N N . HIS A 1 89 ? -5.821 12.121 11.774 1.00 98.31 89 HIS A N 1
ATOM 667 C CA . HIS A 1 89 ? -5.486 12.936 10.614 1.00 98.31 89 HIS A CA 1
ATOM 668 C C . HIS A 1 89 ? -4.802 14.229 11.049 1.00 98.31 89 HIS A C 1
ATOM 670 O O . HIS A 1 89 ? -4.926 14.662 12.199 1.00 98.31 89 HIS A O 1
ATOM 676 N N . ARG A 1 90 ? -4.092 14.865 10.119 1.00 97.50 90 ARG A N 1
ATOM 677 C CA . ARG A 1 90 ? -3.510 16.195 10.340 1.00 97.50 90 ARG A CA 1
ATOM 678 C C . ARG A 1 90 ? -4.573 17.295 10.292 1.00 97.50 90 ARG A C 1
ATOM 680 O O . ARG A 1 90 ? -5.685 17.067 9.827 1.00 97.50 90 ARG A O 1
ATOM 687 N N . GLU A 1 91 ? -4.245 18.503 10.737 1.00 98.25 91 GLU A N 1
ATOM 688 C CA . GLU A 1 91 ? -5.130 19.656 10.529 1.00 98.25 91 GLU A CA 1
ATOM 689 C C . GLU A 1 91 ? -5.281 19.948 9.024 1.00 98.25 91 GLU A C 1
ATOM 691 O O . GLU A 1 91 ? -4.283 19.984 8.309 1.00 98.25 91 GLU A O 1
ATOM 696 N N . ASN A 1 92 ? -6.517 20.157 8.552 1.00 98.06 92 ASN A N 1
ATOM 697 C CA . ASN A 1 92 ? -6.857 20.353 7.133 1.00 98.06 92 ASN A CA 1
ATOM 698 C C . ASN A 1 92 ? -6.294 19.252 6.205 1.00 98.06 92 ASN A C 1
ATOM 700 O O . ASN A 1 92 ? -5.493 19.551 5.316 1.00 98.06 92 ASN A O 1
ATOM 704 N N . PRO A 1 93 ? -6.687 17.979 6.404 1.00 98.25 93 PRO A N 1
ATOM 705 C CA . PRO A 1 93 ? -6.098 16.864 5.676 1.00 98.25 93 PRO A CA 1
ATOM 706 C C . PRO A 1 93 ? -6.579 16.809 4.218 1.00 98.25 93 PRO A C 1
ATOM 708 O O . PRO A 1 93 ? -7.724 17.146 3.903 1.00 98.25 93 PRO A O 1
ATOM 711 N N . VAL A 1 94 ? -5.722 16.315 3.331 1.00 98.31 94 VAL A N 1
ATOM 712 C CA . VAL A 1 94 ? -6.036 16.048 1.923 1.00 98.31 94 VAL A CA 1
ATOM 713 C C . VAL A 1 94 ? -6.296 14.558 1.725 1.00 98.31 94 VAL A C 1
ATOM 715 O O . VAL A 1 94 ? -5.477 13.710 2.073 1.00 98.31 94 VAL A O 1
ATOM 718 N N . TYR A 1 95 ? -7.435 14.220 1.121 1.00 98.44 95 TYR A N 1
ATOM 719 C CA . TYR A 1 95 ? -7.747 12.838 0.767 1.00 98.44 95 TYR A CA 1
ATOM 720 C C . TYR A 1 95 ? -7.098 12.469 -0.574 1.00 98.44 95 TYR A C 1
ATOM 722 O O . TYR A 1 95 ? -7.599 12.824 -1.640 1.00 98.44 95 TYR A O 1
ATOM 730 N N . HIS A 1 96 ? -5.958 11.782 -0.510 1.00 98.19 96 HIS A N 1
ATOM 731 C CA . HIS A 1 96 ? -5.265 11.264 -1.687 1.00 98.19 96 HIS A CA 1
ATOM 732 C C . HIS A 1 96 ? -5.957 9.987 -2.180 1.00 98.19 96 HIS A C 1
ATOM 734 O O . HIS A 1 96 ? -6.096 9.027 -1.424 1.00 98.19 96 HIS A O 1
ATOM 740 N N . SER A 1 97 ? -6.406 9.989 -3.434 1.00 97.88 97 SER A N 1
ATOM 741 C CA . SER A 1 97 ? -7.154 8.891 -4.044 1.00 97.88 97 SER A CA 1
ATOM 742 C C . SER A 1 97 ? -6.800 8.762 -5.522 1.00 97.88 97 SER A C 1
ATOM 744 O O . SER A 1 97 ? -6.276 9.701 -6.118 1.00 97.88 97 SER A O 1
ATOM 746 N N . THR A 1 98 ? -7.117 7.608 -6.095 1.00 97.44 98 THR A N 1
ATOM 747 C CA . THR A 1 98 ? -6.922 7.281 -7.506 1.00 97.44 98 THR A CA 1
ATOM 748 C C . THR A 1 98 ? -8.061 6.380 -7.991 1.00 97.44 98 THR A C 1
ATOM 750 O O . THR A 1 98 ? -8.978 6.052 -7.235 1.00 97.44 98 THR A O 1
ATOM 753 N N . TYR A 1 99 ? -8.013 5.982 -9.255 1.00 96.50 99 TYR A N 1
ATOM 754 C CA . TYR A 1 99 ? -8.895 5.003 -9.865 1.00 96.50 99 TYR A CA 1
ATOM 755 C C . TYR A 1 99 ? -8.076 4.029 -10.717 1.00 96.50 99 TYR A C 1
ATOM 757 O O . TYR A 1 99 ? -6.943 4.312 -11.102 1.00 96.50 99 TYR A O 1
ATOM 765 N N . THR A 1 100 ? -8.680 2.892 -11.045 1.00 96.81 100 THR A N 1
ATOM 766 C CA . THR A 1 100 ? -8.155 1.964 -12.047 1.00 96.81 100 THR A CA 1
ATOM 767 C C . THR A 1 100 ? -9.234 1.655 -13.076 1.00 96.81 100 THR A C 1
ATOM 769 O O . THR A 1 100 ? -10.429 1.822 -12.813 1.00 96.81 100 THR A O 1
ATOM 772 N N . GLY A 1 101 ? -8.820 1.281 -14.277 1.00 95.25 101 GLY A N 1
ATOM 773 C CA . GLY A 1 101 ? -9.720 0.936 -15.363 1.00 95.25 101 GLY A CA 1
ATOM 774 C C . GLY A 1 101 ? -8.944 0.466 -16.580 1.00 95.25 101 GLY A C 1
ATOM 775 O O . GLY A 1 101 ? -7.826 -0.027 -16.481 1.00 95.25 101 GLY A O 1
ATOM 776 N N . ARG A 1 102 ? -9.520 0.645 -17.771 1.00 95.44 102 ARG A N 1
ATOM 777 C CA . ARG A 1 102 ? -8.806 0.303 -19.002 1.00 95.44 102 ARG A CA 1
ATOM 778 C C . ARG A 1 102 ? -7.564 1.204 -19.143 1.00 95.44 102 ARG A C 1
ATOM 780 O O . ARG A 1 102 ? -7.740 2.423 -19.143 1.00 95.44 102 ARG A O 1
ATOM 787 N N . PRO A 1 103 ? -6.354 0.645 -19.326 1.00 92.50 103 PRO A N 1
ATOM 788 C CA . PRO A 1 103 ? -5.137 1.440 -19.421 1.00 92.50 103 PRO A CA 1
ATOM 789 C C . PRO A 1 103 ? -5.151 2.353 -20.665 1.00 92.50 103 PRO A C 1
ATOM 791 O O . PRO A 1 103 ? -5.793 2.015 -21.670 1.00 92.50 103 PRO A O 1
ATOM 794 N N . PRO A 1 104 ? -4.431 3.491 -20.634 1.00 93.38 104 PRO A N 1
ATOM 795 C CA . PRO A 1 104 ? -3.515 3.909 -19.568 1.00 93.38 104 PRO A CA 1
ATOM 796 C C . PRO A 1 104 ? -4.236 4.563 -18.376 1.00 93.38 104 PRO A C 1
ATOM 798 O O . PRO A 1 104 ? -4.993 5.517 -18.549 1.00 93.38 104 PRO A O 1
ATOM 801 N N . ASP A 1 105 ? -3.959 4.073 -17.167 1.00 93.31 105 ASP A N 1
ATOM 802 C CA . ASP A 1 105 ? -4.399 4.634 -15.885 1.00 93.31 105 ASP A CA 1
ATOM 803 C C . ASP A 1 105 ? -3.188 4.914 -14.967 1.00 93.31 105 ASP A C 1
ATOM 805 O O . ASP A 1 105 ? -2.043 4.626 -15.326 1.00 93.31 105 ASP A O 1
ATOM 809 N N . GLU A 1 106 ? -3.403 5.542 -13.805 1.00 95.12 106 GLU A N 1
ATOM 810 C CA . GLU A 1 106 ? -2.299 5.897 -12.896 1.00 95.12 106 GLU A CA 1
ATOM 811 C C . GLU A 1 106 ? -1.464 4.672 -12.461 1.00 95.12 106 GLU A C 1
ATOM 813 O O . GLU A 1 106 ? -0.234 4.749 -12.572 1.00 95.12 106 GLU A O 1
ATOM 818 N N . PRO A 1 107 ? -2.063 3.532 -12.046 1.00 93.31 107 PRO A N 1
ATOM 819 C CA . PRO A 1 107 ? -1.300 2.323 -11.738 1.00 93.31 107 PRO A CA 1
ATOM 820 C C . PRO A 1 107 ? -0.457 1.804 -12.909 1.00 93.31 107 PRO A C 1
ATOM 822 O O . PRO A 1 107 ? 0.693 1.418 -12.689 1.00 93.31 107 PRO A O 1
ATOM 825 N N . ALA A 1 108 ? -0.967 1.827 -14.147 1.00 93.19 108 ALA A N 1
ATOM 826 C CA . ALA A 1 108 ? -0.196 1.401 -15.317 1.00 93.19 108 ALA A CA 1
ATOM 827 C C . ALA A 1 108 ? 1.041 2.285 -15.538 1.00 93.19 108 ALA A C 1
ATOM 829 O O . ALA A 1 108 ? 2.136 1.774 -15.773 1.00 93.19 108 ALA A O 1
ATOM 830 N N . ILE A 1 109 ? 0.903 3.607 -15.394 1.00 94.88 109 ILE A N 1
ATOM 831 C CA . ILE A 1 109 ? 2.031 4.541 -15.531 1.00 94.88 109 ILE A CA 1
ATOM 832 C C . ILE A 1 109 ? 3.061 4.350 -14.410 1.00 94.88 109 ILE A C 1
ATOM 834 O O . ILE A 1 109 ? 4.266 4.388 -14.674 1.00 94.88 109 ILE A O 1
ATOM 838 N N . LEU A 1 110 ? 2.616 4.091 -13.176 1.00 93.12 110 LEU A N 1
ATOM 839 C CA . LEU A 1 110 ? 3.513 3.713 -12.078 1.00 93.12 110 LEU A CA 1
ATOM 840 C C . LEU A 1 110 ? 4.259 2.409 -12.389 1.00 93.12 110 LEU A C 1
ATOM 842 O O . LEU A 1 110 ? 5.469 2.342 -12.183 1.00 93.12 110 LEU A O 1
ATOM 846 N N . GLY A 1 111 ? 3.571 1.404 -12.933 1.00 90.88 111 GLY A N 1
ATOM 847 C CA . GLY A 1 111 ? 4.171 0.136 -13.353 1.00 90.88 111 GLY A CA 1
ATOM 848 C C . GLY A 1 111 ? 5.251 0.312 -14.421 1.00 90.88 111 GLY A C 1
ATOM 849 O O . GLY A 1 111 ? 6.339 -0.246 -14.283 1.00 90.88 111 GLY A O 1
ATOM 850 N N . VAL A 1 112 ? 4.997 1.145 -15.434 1.00 92.88 112 VAL A N 1
ATOM 851 C CA . VAL A 1 112 ? 5.989 1.488 -16.468 1.00 92.88 112 VAL A CA 1
ATOM 852 C C . VAL A 1 112 ? 7.230 2.126 -15.844 1.00 92.88 112 VAL A C 1
ATOM 854 O O . VAL A 1 112 ? 8.345 1.698 -16.133 1.00 92.88 112 VAL A O 1
ATOM 857 N N . ALA A 1 113 ? 7.057 3.098 -14.944 1.00 91.31 113 ALA A N 1
ATOM 858 C CA . ALA A 1 113 ? 8.182 3.748 -14.272 1.00 91.31 113 ALA A CA 1
ATOM 859 C C . ALA A 1 113 ? 8.975 2.786 -13.369 1.00 91.31 113 ALA A C 1
ATOM 861 O O . ALA A 1 113 ? 10.200 2.874 -13.297 1.00 91.31 113 ALA A O 1
ATOM 862 N N . LEU A 1 114 ? 8.298 1.859 -12.686 1.00 88.31 114 LEU A N 1
ATOM 863 C CA . LEU A 1 114 ? 8.949 0.863 -11.832 1.00 88.31 114 LEU A CA 1
ATOM 864 C C . LEU A 1 114 ? 9.658 -0.232 -12.633 1.00 88.31 114 LEU A C 1
ATOM 866 O O . LEU A 1 114 ? 10.630 -0.795 -12.134 1.00 88.31 114 LEU A O 1
ATOM 870 N N . ASN A 1 115 ? 9.228 -0.519 -13.864 1.00 90.00 115 ASN A N 1
ATOM 871 C CA . ASN A 1 115 ? 9.875 -1.518 -14.716 1.00 90.00 115 ASN A CA 1
ATOM 872 C C . ASN A 1 115 ? 11.350 -1.170 -14.986 1.00 90.00 115 ASN A C 1
ATOM 874 O O . ASN A 1 115 ? 12.214 -2.043 -14.929 1.00 90.00 115 ASN A O 1
ATOM 878 N N . GLU A 1 116 ? 11.664 0.119 -15.129 1.00 89.56 116 GLU A N 1
ATOM 879 C CA . GLU A 1 116 ? 13.040 0.622 -15.272 1.00 89.56 116 GLU A CA 1
ATOM 880 C C . GLU A 1 116 ? 13.959 0.212 -14.108 1.00 89.56 116 GLU A C 1
ATOM 882 O O . GLU A 1 116 ? 15.165 0.037 -14.285 1.00 89.56 116 GLU A O 1
ATOM 887 N N . VAL A 1 117 ? 13.406 -0.003 -12.908 1.00 84.94 117 VAL A N 1
ATOM 888 C CA . VAL A 1 117 ? 14.167 -0.481 -11.740 1.00 84.94 117 VAL A CA 1
ATOM 889 C C . 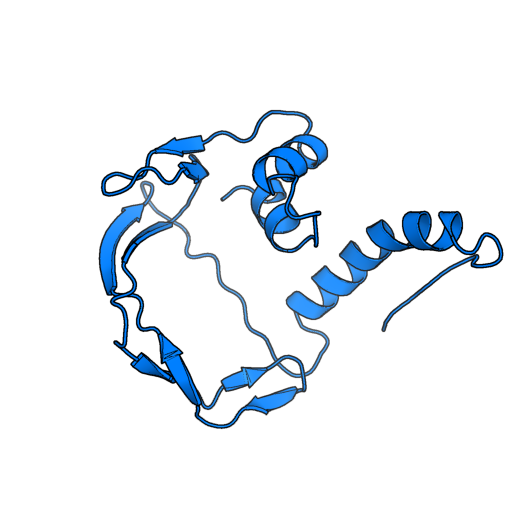VAL A 1 117 ? 14.549 -1.962 -11.884 1.00 84.94 117 VAL A C 1
ATOM 891 O O . VAL A 1 117 ? 15.577 -2.389 -11.352 1.00 84.94 117 VAL A O 1
ATOM 894 N N . PHE A 1 118 ? 13.769 -2.752 -12.628 1.00 85.88 118 PHE A N 1
ATOM 895 C CA . PHE A 1 118 ? 14.004 -4.185 -12.836 1.00 85.88 118 PHE A CA 1
ATOM 896 C C . PHE A 1 118 ? 14.925 -4.491 -14.013 1.00 85.88 118 PHE A C 1
ATOM 898 O O . PHE A 1 118 ? 15.587 -5.532 -13.987 1.00 85.88 118 PHE A O 1
ATOM 905 N N . VAL A 1 119 ? 15.035 -3.602 -15.005 1.00 92.69 119 VAL A N 1
ATOM 906 C CA . VAL A 1 119 ? 15.902 -3.817 -16.179 1.00 92.69 119 VAL A CA 1
ATOM 907 C C . VAL A 1 119 ? 17.350 -4.150 -15.775 1.00 92.69 119 VAL A C 1
ATOM 909 O O . VAL A 1 119 ? 17.855 -5.184 -16.222 1.00 92.69 119 VAL A O 1
ATOM 912 N N . PRO A 1 120 ? 18.017 -3.418 -14.854 1.00 91.94 120 PRO A N 1
ATOM 913 C CA . PRO A 1 120 ? 19.375 -3.769 -14.423 1.00 91.94 120 PRO A CA 1
ATOM 914 C C . PRO A 1 120 ? 19.467 -5.124 -13.704 1.00 91.94 120 PRO A C 1
ATOM 916 O O . PRO A 1 120 ? 20.493 -5.805 -13.772 1.00 91.94 120 PRO A O 1
ATOM 919 N N . ILE A 1 121 ? 18.402 -5.534 -13.005 1.00 89.38 121 ILE A N 1
ATOM 920 C CA . ILE A 1 121 ? 18.336 -6.834 -12.324 1.00 89.38 121 ILE A CA 1
ATOM 921 C C . ILE A 1 121 ? 18.254 -7.957 -13.365 1.00 89.38 121 ILE A C 1
ATOM 923 O O . ILE A 1 121 ? 18.980 -8.946 -13.250 1.00 89.38 121 ILE A O 1
ATOM 927 N N . LEU A 1 122 ? 17.436 -7.784 -14.408 1.00 91.81 122 LEU A N 1
ATOM 928 C CA . LEU A 1 122 ? 17.341 -8.719 -15.531 1.00 91.81 122 LEU A CA 1
ATOM 929 C C . LEU A 1 122 ? 18.664 -8.823 -16.293 1.00 91.81 122 LEU A C 1
ATOM 931 O O . LEU A 1 122 ? 19.138 -9.932 -16.526 1.00 91.81 122 LEU A O 1
ATOM 935 N N . GLN A 1 123 ? 19.305 -7.694 -16.596 1.00 95.75 123 GLN A N 1
ATOM 936 C CA . GLN A 1 123 ? 20.600 -7.642 -17.285 1.00 95.75 123 GLN A CA 1
ATOM 937 C C . GLN A 1 123 ? 21.717 -8.360 -16.525 1.00 95.75 123 GLN A C 1
ATOM 939 O O . GLN A 1 123 ? 22.632 -8.920 -17.125 1.00 95.75 123 GLN A O 1
ATOM 944 N N . LYS A 1 124 ? 21.648 -8.386 -15.190 1.00 94.19 124 LYS A N 1
ATOM 945 C CA . LYS A 1 124 ? 22.609 -9.132 -14.371 1.00 94.19 124 LYS A CA 1
ATOM 946 C C . LYS A 1 124 ? 22.502 -10.645 -14.583 1.00 94.19 124 LYS A C 1
ATOM 948 O O . LYS A 1 124 ? 23.517 -11.335 -14.508 1.00 94.19 124 LYS A O 1
ATOM 953 N N . GLN A 1 125 ? 21.292 -11.152 -14.814 1.00 96.00 125 GLN A N 1
ATOM 954 C CA . GLN A 1 125 ? 21.036 -12.570 -15.068 1.00 96.00 125 GLN A CA 1
ATOM 955 C C . GLN A 1 125 ? 21.192 -12.931 -16.554 1.00 96.00 125 GLN A C 1
ATOM 957 O O . GLN A 1 125 ? 21.683 -14.015 -16.864 1.00 96.00 125 GLN A O 1
ATOM 962 N N . PHE A 1 126 ? 20.797 -12.023 -17.446 1.00 96.75 126 PHE A N 1
ATOM 963 C CA . PHE A 1 126 ? 20.806 -12.171 -18.901 1.00 96.75 126 PHE A CA 1
ATOM 964 C C . PHE A 1 126 ? 21.501 -10.954 -19.540 1.00 96.75 126 PHE A C 1
ATOM 966 O O . PHE A 1 126 ? 20.829 -9.998 -19.941 1.00 96.75 126 PHE A O 1
ATOM 973 N N . PRO A 1 127 ? 22.847 -10.944 -19.612 1.00 97.00 127 PRO A N 1
ATOM 974 C CA . PRO A 1 127 ? 23.618 -9.802 -20.114 1.00 97.00 127 PRO A CA 1
ATOM 975 C C . PRO A 1 127 ? 23.347 -9.433 -21.581 1.00 97.00 127 PRO A C 1
ATOM 977 O O . PRO A 1 127 ? 23.756 -8.365 -22.028 1.00 97.00 127 PRO A O 1
ATOM 980 N N . GLU A 1 128 ? 22.691 -10.309 -22.343 1.00 97.38 128 GLU A N 1
ATOM 981 C CA . GLU A 1 128 ? 22.245 -10.065 -23.716 1.00 97.38 128 GLU A CA 1
ATOM 982 C C . GLU A 1 128 ? 21.031 -9.127 -23.819 1.00 97.38 128 GLU A C 1
ATOM 984 O O . GLU A 1 128 ? 20.762 -8.595 -24.898 1.00 97.38 128 GLU A O 1
ATOM 989 N N . ILE A 1 129 ? 20.296 -8.912 -22.723 1.00 96.94 129 ILE A N 1
ATOM 990 C CA . ILE A 1 129 ? 19.152 -7.997 -22.691 1.00 96.94 129 ILE A CA 1
ATOM 991 C C . ILE A 1 129 ? 19.669 -6.556 -22.735 1.00 96.94 129 ILE A C 1
ATOM 993 O O . ILE A 1 129 ? 20.341 -6.090 -21.822 1.00 96.94 129 ILE A O 1
ATOM 997 N N . ILE A 1 130 ? 19.331 -5.817 -23.792 1.00 95.44 130 ILE A N 1
ATOM 998 C CA . ILE A 1 130 ? 19.662 -4.385 -23.903 1.00 95.44 130 ILE A CA 1
ATOM 999 C C . ILE A 1 130 ? 18.580 -3.533 -23.237 1.00 95.44 130 ILE A C 1
ATOM 1001 O O . ILE A 1 130 ? 18.897 -2.554 -22.568 1.00 95.44 130 ILE A O 1
ATOM 1005 N N . ASP A 1 131 ? 17.324 -3.930 -23.415 1.00 96.00 131 ASP A N 1
ATOM 1006 C CA . ASP A 1 131 ? 16.144 -3.224 -22.933 1.00 96.00 131 ASP A CA 1
ATOM 1007 C C . ASP A 1 131 ? 15.007 -4.228 -22.684 1.00 96.00 131 ASP A C 1
ATOM 1009 O O . ASP A 1 131 ? 14.972 -5.302 -23.299 1.00 96.00 131 ASP A O 1
ATOM 1013 N N . PHE A 1 132 ? 14.093 -3.894 -21.777 1.00 94.25 132 PHE A N 1
ATOM 1014 C CA . PHE A 1 132 ? 12.923 -4.696 -21.443 1.00 94.25 132 PHE A CA 1
ATOM 1015 C C . PHE A 1 132 ? 11.749 -3.785 -21.082 1.00 94.25 132 PHE A C 1
ATOM 1017 O O . PHE A 1 132 ? 11.703 -3.196 -20.005 1.00 94.25 132 PHE A O 1
ATOM 1024 N N . TYR A 1 133 ? 10.769 -3.718 -21.980 1.00 94.94 133 TYR A N 1
ATOM 1025 C CA . TYR A 1 133 ? 9.614 -2.840 -21.847 1.00 94.94 133 TYR A CA 1
ATOM 1026 C C . TYR A 1 133 ? 8.309 -3.636 -21.825 1.00 94.94 133 TYR A C 1
ATOM 1028 O O . TYR A 1 133 ? 8.094 -4.535 -22.642 1.00 94.94 133 TYR A O 1
ATOM 1036 N N . LEU A 1 134 ? 7.437 -3.272 -20.888 1.00 90.81 134 LEU A N 1
ATOM 1037 C CA . LEU A 1 134 ? 6.076 -3.780 -20.765 1.00 90.81 134 LEU A CA 1
ATOM 1038 C C . LEU A 1 134 ? 5.128 -2.604 -21.054 1.00 90.81 134 LEU A C 1
ATOM 1040 O O . LEU A 1 134 ? 5.140 -1.651 -20.271 1.00 90.81 134 LEU A O 1
ATOM 1044 N N . PRO A 1 135 ? 4.404 -2.630 -22.190 1.00 85.44 135 PRO A N 1
ATOM 1045 C CA . PRO A 1 135 ? 3.529 -1.539 -22.614 1.00 85.44 135 PRO A CA 1
ATOM 1046 C C . PRO A 1 135 ? 2.263 -1.401 -21.770 1.00 85.44 135 PRO A C 1
ATOM 1048 O O . PRO A 1 135 ? 1.761 -2.437 -21.275 1.00 85.44 135 PRO A O 1
#

Sequence (135 aa):
ADPATILAAVTPVPDALSEYAFAGLLRGSRTELAQCLNSDLQIPASAEFVLEGYIAPGETALEGPFGDHTGYYNEVDRFPVFTIDRITHRENPVYHSTYTGRPPDEPAILGVALNEVFVPILQKQFPEIIDFYLP